Protein AF-A0A3D0Q0E8-F1 (afdb_monomer)

pLDDT: mean 88.43, std 12.88, range [45.22, 97.94]

Mean predicted aligned error: 5.81 Å

Foldseek 3Di:
DDCVVVVQWDKAWDQDPVRAIWIWIWHADPVGIDIDIGHPVRVVVVVVVVVVVVVVVVVVVVVD

Secondary structure (DSSP, 8-state):
--TTTTTSEEEEEEE-TTS-EEEEEEEEETTEEEEEEE-HHHHHHHHHHHHHHHHHHHHHHHT-

Sequence (64 aa):
MSWMDDGGFEIKAFTSKDGTPMARMNFRTSTGQYGITLSKTDVQRIRRECAMVLKEINQKKEQQ

Structure (mmCIF, N/CA/C/O backbone):
data_AF-A0A3D0Q0E8-F1
#
_entry.id   AF-A0A3D0Q0E8-F1
#
loop_
_atom_site.group_PDB
_atom_site.id
_atom_site.type_symbol
_atom_site.label_atom_id
_atom_site.label_alt_id
_atom_site.label_comp_id
_atom_site.label_asym_id
_atom_site.label_entity_id
_atom_site.label_seq_id
_atom_site.pdbx_PDB_ins_code
_atom_site.Cartn_x
_atom_site.Cartn_y
_atom_site.Cartn_z
_atom_site.occupancy
_atom_site.B_iso_or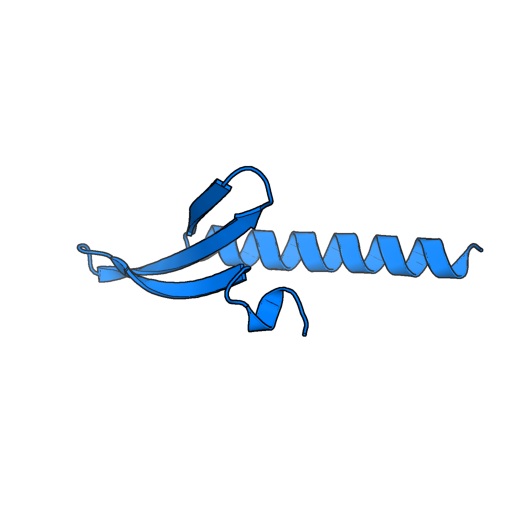_equiv
_atom_site.auth_seq_id
_atom_site.auth_comp_id
_atom_site.auth_asym_id
_atom_site.auth_atom_id
_atom_site.pdbx_PDB_model_num
ATOM 1 N N . MET A 1 1 ? 0.127 5.750 -21.776 1.00 45.22 1 MET A N 1
ATOM 2 C CA . MET A 1 1 ? -0.659 5.896 -20.533 1.00 45.22 1 MET A CA 1
ATOM 3 C C . MET A 1 1 ? 0.031 5.071 -19.469 1.00 45.22 1 MET A C 1
ATOM 5 O O . MET A 1 1 ? 0.548 4.009 -19.808 1.00 45.22 1 MET A O 1
ATOM 9 N N . SER A 1 2 ? 0.195 5.605 -18.259 1.00 58.47 2 SER A N 1
ATOM 10 C CA . SER A 1 2 ? 0.854 4.860 -17.187 1.00 58.47 2 SER A CA 1
ATOM 11 C C . SER A 1 2 ? -0.132 3.843 -16.611 1.00 58.47 2 SER A C 1
ATOM 13 O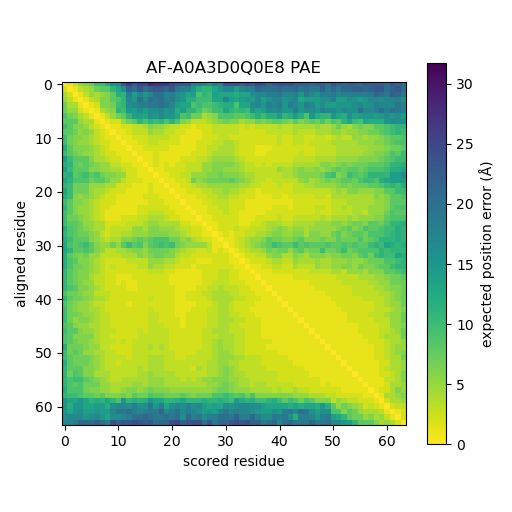 O . SER A 1 2 ? -1.328 4.096 -16.571 1.00 58.47 2 SER A O 1
ATOM 15 N N . TRP A 1 3 ? 0.354 2.708 -16.118 1.00 62.22 3 TRP A N 1
ATOM 16 C CA . TRP A 1 3 ? -0.457 1.709 -15.405 1.00 62.22 3 TRP A CA 1
ATOM 17 C C . TRP A 1 3 ? -1.287 2.275 -14.223 1.00 62.22 3 TRP A C 1
ATOM 19 O O . TRP A 1 3 ? -2.225 1.624 -13.762 1.00 62.22 3 TRP A O 1
ATOM 29 N N . MET A 1 4 ? -0.949 3.480 -13.739 1.00 60.09 4 MET A N 1
ATOM 30 C CA . MET A 1 4 ? -1.715 4.222 -12.734 1.00 60.09 4 MET A CA 1
ATOM 31 C C . MET A 1 4 ? -2.950 4.927 -13.319 1.00 60.09 4 MET A C 1
ATOM 33 O O . MET A 1 4 ? -3.940 5.072 -12.608 1.00 60.09 4 MET A O 1
ATOM 37 N N . ASP A 1 5 ? -2.928 5.318 -14.597 1.00 66.69 5 ASP A N 1
ATOM 38 C CA . ASP A 1 5 ? -4.029 6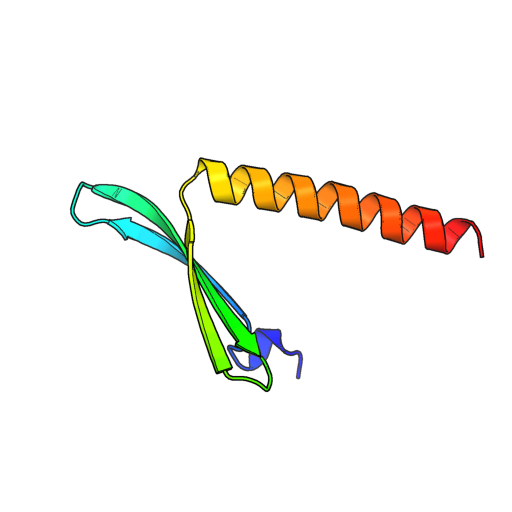.042 -15.254 1.00 66.69 5 ASP A CA 1
ATOM 39 C C . ASP A 1 5 ? -5.181 5.105 -15.668 1.00 66.69 5 ASP A C 1
ATOM 41 O O . ASP A 1 5 ? -6.333 5.526 -15.736 1.00 66.69 5 ASP A O 1
ATOM 45 N N . ASP A 1 6 ? -4.892 3.813 -15.858 1.00 68.38 6 ASP A N 1
ATOM 46 C CA . ASP A 1 6 ? -5.871 2.793 -16.267 1.00 68.38 6 ASP A CA 1
ATOM 47 C C . ASP A 1 6 ? -6.637 2.178 -15.071 1.00 68.38 6 ASP A C 1
ATOM 49 O O . ASP A 1 6 ? -7.363 1.191 -15.215 1.00 68.38 6 ASP A O 1
ATOM 53 N N . GLY A 1 7 ? -6.443 2.710 -13.855 1.00 70.12 7 GLY A N 1
ATOM 54 C CA . GLY A 1 7 ? -7.031 2.166 -12.623 1.00 70.12 7 GLY A CA 1
ATOM 55 C C . GLY A 1 7 ? -6.426 0.825 -12.186 1.00 70.12 7 GLY A C 1
ATOM 56 O O . GLY A 1 7 ? -7.017 0.102 -11.383 1.00 70.12 7 GLY A O 1
ATOM 57 N N . GLY A 1 8 ? -5.246 0.477 -12.712 1.00 80.88 8 GLY A N 1
ATOM 58 C CA . GLY A 1 8 ? -4.531 -0.759 -12.393 1.00 80.88 8 GLY A CA 1
ATOM 59 C C . GLY A 1 8 ? -3.947 -0.791 -10.981 1.00 80.88 8 GLY A C 1
ATOM 60 O O . GLY A 1 8 ? -3.592 -1.864 -10.499 1.00 80.88 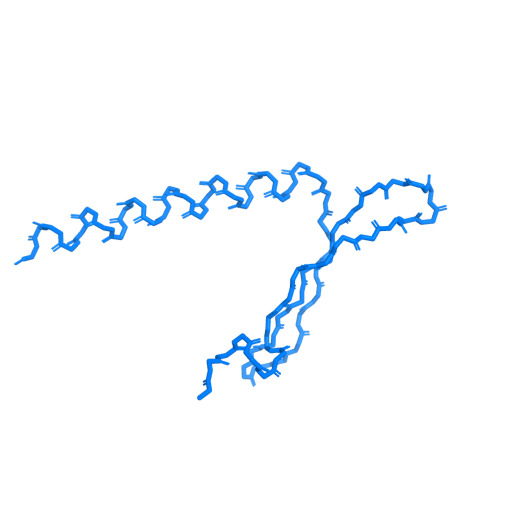8 GLY A O 1
ATOM 61 N N . PHE A 1 9 ? -3.875 0.353 -10.299 1.00 86.81 9 PHE A N 1
ATOM 62 C CA . PHE A 1 9 ? -3.410 0.471 -8.923 1.00 86.81 9 PHE A CA 1
ATOM 63 C C . PHE A 1 9 ? -4.090 1.637 -8.207 1.00 86.81 9 PHE A C 1
ATOM 65 O O . PHE A 1 9 ? -4.152 2.743 -8.734 1.00 86.81 9 PHE A O 1
ATOM 72 N N . GLU A 1 10 ? -4.549 1.411 -6.979 1.00 89.81 10 GLU A N 1
ATOM 73 C CA . GLU A 1 10 ? -5.155 2.442 -6.144 1.00 89.81 10 GLU A CA 1
ATOM 74 C C . GLU A 1 10 ? -4.968 2.143 -4.654 1.00 89.81 10 GLU A C 1
ATOM 76 O O . GLU A 1 10 ? -5.111 1.001 -4.222 1.00 89.81 10 GLU A O 1
ATOM 81 N N . ILE A 1 11 ? -4.726 3.180 -3.846 1.00 92.50 11 ILE A N 1
ATOM 82 C CA . ILE A 1 11 ? -4.857 3.114 -2.385 1.00 92.50 11 ILE A CA 1
ATOM 83 C C . ILE A 1 11 ? -5.807 4.221 -1.930 1.00 92.50 11 ILE A C 1
ATOM 85 O O . ILE A 1 11 ? -5.523 5.401 -2.130 1.00 92.50 11 ILE A O 1
ATOM 89 N N . LYS A 1 12 ? -6.919 3.851 -1.289 1.00 94.06 12 LYS A N 1
ATOM 90 C CA . LYS A 1 12 ? -7.923 4.797 -0.775 1.00 94.06 12 LYS A CA 1
ATOM 91 C C . LYS A 1 12 ? -8.219 4.575 0.698 1.00 94.06 12 LYS A C 1
ATOM 93 O O . LYS A 1 12 ? -8.393 3.440 1.133 1.00 94.06 12 LYS A O 1
ATOM 98 N N . ALA A 1 13 ? -8.314 5.664 1.453 1.00 97.00 13 ALA A N 1
ATOM 99 C CA . ALA A 1 13 ? -8.778 5.625 2.833 1.00 97.00 13 ALA A CA 1
ATOM 100 C C . ALA A 1 13 ? -10.294 5.384 2.892 1.00 97.00 13 ALA A C 1
ATOM 102 O O . ALA A 1 13 ? -11.039 5.852 2.031 1.00 97.00 1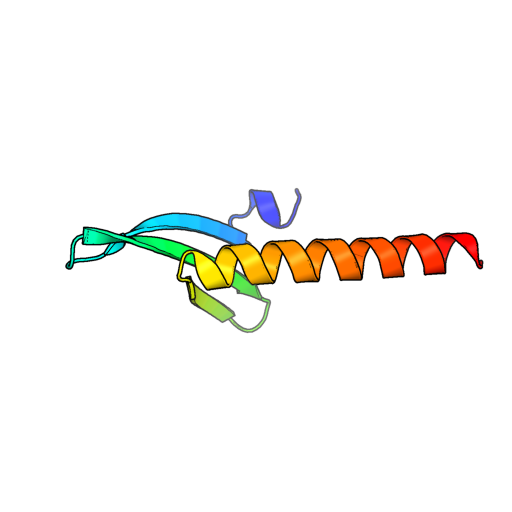3 ALA A O 1
ATOM 103 N N . PHE A 1 14 ? -10.746 4.672 3.918 1.00 95.69 14 PHE A N 1
ATOM 104 C CA . PHE A 1 14 ? -12.159 4.487 4.228 1.00 95.69 14 PHE A CA 1
ATOM 105 C C . PHE A 1 14 ? -12.348 4.279 5.733 1.00 95.69 14 PHE A C 1
ATOM 107 O O . PHE A 1 14 ? -11.405 3.937 6.447 1.00 95.69 14 PHE A O 1
ATOM 114 N N . THR A 1 15 ? -13.575 4.455 6.212 1.00 96.81 15 THR A N 1
ATOM 115 C CA . THR A 1 15 ? -13.945 4.161 7.601 1.00 96.81 15 THR A CA 1
ATOM 116 C C . THR A 1 15 ? -14.638 2.804 7.648 1.00 96.81 15 THR A C 1
ATOM 118 O O . THR A 1 15 ? -15.613 2.587 6.924 1.00 96.81 15 THR A O 1
ATOM 121 N N . SER A 1 16 ? -14.135 1.864 8.448 1.00 94.00 16 SER A N 1
ATOM 122 C CA . SER A 1 16 ? -14.788 0.564 8.637 1.00 94.00 16 SER A CA 1
ATOM 123 C C . SER A 1 16 ? -16.056 0.681 9.490 1.00 94.00 16 SER A C 1
ATOM 125 O O . SER A 1 16 ? -16.359 1.729 10.056 1.00 94.00 16 SER A O 1
ATOM 127 N N . LYS A 1 17 ? -16.843 -0.402 9.559 1.00 93.44 17 LYS A N 1
ATOM 128 C CA . LYS A 1 17 ? -18.151 -0.418 10.245 1.00 93.44 17 LYS A CA 1
ATOM 129 C C . LYS A 1 17 ? -18.074 -0.081 11.741 1.00 93.44 17 LYS A C 1
ATOM 131 O O . LYS A 1 17 ? -19.051 0.390 12.304 1.00 93.44 17 LYS A O 1
ATOM 136 N N . ASP A 1 18 ? -16.931 -0.336 12.360 1.00 95.19 18 ASP A N 1
ATOM 137 C CA . ASP A 1 18 ? -16.590 -0.024 13.751 1.00 95.19 18 ASP A CA 1
ATOM 138 C C . ASP A 1 18 ? -16.044 1.408 13.943 1.00 95.19 18 ASP A C 1
ATOM 140 O O . ASP A 1 18 ? -15.697 1.785 15.056 1.00 95.19 18 ASP A O 1
ATOM 144 N N . GLY A 1 19 ? -15.957 2.217 12.881 1.00 94.69 19 GLY A N 1
ATOM 145 C CA . GLY A 1 19 ? -15.438 3.586 12.936 1.00 94.69 19 GLY A CA 1
ATOM 146 C C . GLY A 1 19 ? -13.920 3.695 12.781 1.00 94.69 19 GLY A C 1
ATOM 147 O O . GLY A 1 19 ? -13.391 4.808 12.762 1.00 94.69 19 GLY A O 1
ATOM 148 N N . THR A 1 20 ? -13.207 2.576 12.638 1.00 94.94 20 THR A N 1
ATOM 149 C CA . THR A 1 20 ? -11.747 2.595 12.515 1.00 94.94 20 THR A CA 1
ATOM 150 C C . THR A 1 20 ? -11.324 3.132 11.134 1.00 94.94 20 THR A C 1
ATOM 152 O O . THR A 1 20 ? -11.830 2.679 10.104 1.00 94.94 20 THR A O 1
ATOM 155 N N . PRO A 1 21 ? -10.397 4.107 11.055 1.00 95.75 21 PRO A N 1
ATOM 156 C CA . PRO A 1 21 ? -9.854 4.563 9.780 1.00 95.75 21 PRO A CA 1
ATOM 157 C C . PRO A 1 21 ? -8.885 3.522 9.206 1.00 95.75 21 PRO A C 1
ATOM 159 O O . PRO A 1 21 ? -7.878 3.167 9.824 1.00 95.75 21 PRO A O 1
ATOM 162 N N . MET A 1 22 ? -9.178 3.069 7.992 1.00 97.62 22 MET A N 1
ATOM 163 C CA . MET A 1 22 ? -8.465 2.013 7.275 1.00 97.62 22 MET A CA 1
ATOM 164 C C . MET A 1 22 ? -8.110 2.493 5.863 1.00 97.62 22 MET A C 1
ATOM 166 O O . MET A 1 22 ? -8.563 3.544 5.407 1.00 97.62 22 MET A O 1
ATOM 170 N N . ALA A 1 23 ? -7.307 1.718 5.142 1.00 97.38 23 ALA A N 1
ATOM 171 C CA . ALA A 1 23 ? -7.068 1.930 3.720 1.00 97.38 23 ALA A CA 1
ATOM 172 C C . ALA A 1 23 ? -7.340 0.652 2.929 1.00 97.38 23 ALA A C 1
ATOM 174 O O . ALA A 1 23 ? -7.154 -0.454 3.429 1.00 97.38 23 ALA A O 1
ATOM 175 N N . ARG A 1 24 ? -7.784 0.791 1.683 1.00 95.62 24 ARG A N 1
ATOM 176 C CA . ARG A 1 24 ? -7.903 -0.312 0.735 1.00 95.62 24 ARG A CA 1
ATOM 177 C C . ARG A 1 24 ? -6.914 -0.096 -0.390 1.00 95.62 24 ARG A C 1
ATOM 179 O O . ARG A 1 24 ? -6.979 0.923 -1.070 1.00 95.62 24 ARG A O 1
ATOM 186 N N . MET A 1 25 ? -6.024 -1.060 -0.566 1.00 94.50 25 MET A N 1
ATOM 187 C CA . MET A 1 25 ? -5.105 -1.141 -1.689 1.00 94.50 25 MET A CA 1
ATOM 188 C C . MET A 1 25 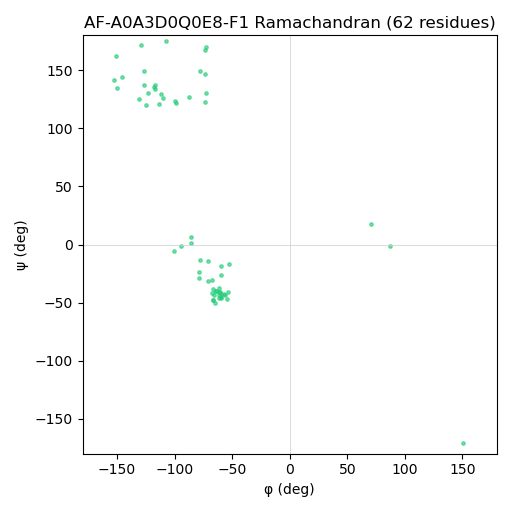? -5.684 -2.110 -2.712 1.00 94.50 25 MET A C 1
ATOM 190 O O . MET A 1 25 ? -5.931 -3.268 -2.384 1.00 94.50 25 MET A O 1
ATOM 194 N N . ASN A 1 26 ? -5.909 -1.645 -3.932 1.00 91.25 26 ASN A N 1
ATOM 195 C CA . ASN A 1 26 ? -6.324 -2.467 -5.055 1.00 91.25 26 ASN A CA 1
ATOM 196 C C . ASN A 1 26 ? -5.241 -2.424 -6.122 1.00 91.25 26 ASN A C 1
ATOM 198 O O . ASN A 1 26 ? -4.711 -1.358 -6.426 1.00 91.25 26 ASN A O 1
ATOM 202 N N . PHE A 1 27 ? -4.933 -3.570 -6.709 1.00 89.31 27 PHE A N 1
ATOM 203 C CA . PHE A 1 27 ? -4.077 -3.626 -7.881 1.00 89.31 27 PHE A CA 1
ATOM 204 C C . PHE A 1 27 ? -4.511 -4.752 -8.808 1.00 89.31 27 PHE A C 1
ATOM 206 O O . PHE A 1 27 ? -4.976 -5.808 -8.372 1.00 89.31 27 PHE A O 1
ATOM 213 N N . ARG A 1 28 ? -4.387 -4.510 -10.106 1.00 86.88 28 ARG A N 1
ATOM 214 C CA . ARG A 1 28 ? -4.692 -5.461 -11.165 1.00 86.88 28 ARG A CA 1
ATOM 215 C C . ARG A 1 28 ? -3.386 -5.896 -11.809 1.00 86.88 28 ARG A C 1
ATOM 217 O O . ARG A 1 28 ? -2.590 -5.071 -12.244 1.00 86.88 28 ARG A O 1
ATOM 224 N N . THR A 1 29 ? -3.176 -7.199 -11.866 1.00 83.75 29 THR A N 1
ATOM 225 C CA . THR A 1 29 ? -2.102 -7.829 -12.632 1.00 83.75 29 THR A CA 1
ATOM 226 C C . THR A 1 29 ? -2.705 -8.522 -13.855 1.00 83.75 29 THR A C 1
ATOM 228 O O . THR A 1 29 ? -3.927 -8.610 -14.001 1.00 83.75 29 THR A O 1
ATOM 231 N N . SER A 1 30 ? -1.857 -9.075 -14.724 1.00 83.38 30 SER A N 1
ATOM 232 C CA . SER A 1 30 ? -2.294 -9.934 -15.833 1.00 83.38 30 SER A CA 1
ATOM 233 C C . SER A 1 30 ? -3.055 -11.186 -15.377 1.00 83.38 30 SER A C 1
ATOM 235 O O . SER A 1 30 ? -3.771 -11.786 -16.172 1.00 83.38 30 SER A O 1
ATOM 237 N N . THR A 1 31 ? -2.919 -11.578 -14.107 1.00 84.75 31 THR A N 1
ATOM 238 C CA . THR A 1 31 ? -3.527 -12.785 -13.534 1.00 84.75 31 THR A CA 1
ATOM 239 C C . THR A 1 31 ? -4.786 -12.506 -12.717 1.00 84.75 31 THR A C 1
ATOM 241 O O . THR A 1 31 ? -5.432 -13.451 -12.273 1.00 84.75 31 THR A O 1
ATOM 244 N N . GLY A 1 32 ? -5.158 -11.241 -12.501 1.00 86.62 32 GLY A N 1
ATOM 245 C CA . GLY A 1 32 ? -6.385 -10.900 -11.786 1.00 86.62 32 GLY A CA 1
ATOM 246 C C . GLY A 1 32 ? -6.326 -9.582 -11.027 1.00 86.62 32 GLY A C 1
ATOM 247 O O . GLY A 1 32 ? -5.402 -8.784 -11.168 1.00 86.62 32 GLY A O 1
ATOM 248 N N . GLN A 1 33 ? -7.355 -9.352 -10.215 1.00 89.31 33 GLN A N 1
ATOM 249 C CA . GLN A 1 33 ? -7.478 -8.174 -9.365 1.00 89.31 33 GLN A CA 1
ATOM 250 C C . GLN A 1 33 ? -7.370 -8.575 -7.896 1.00 89.31 33 GLN A C 1
ATOM 252 O O . GLN A 1 33 ? -8.089 -9.456 -7.428 1.00 89.31 33 GLN A O 1
ATOM 257 N N . TYR A 1 34 ? -6.498 -7.886 -7.170 1.00 90.38 34 TYR A N 1
ATOM 258 C CA . TYR A 1 34 ? -6.210 -8.130 -5.765 1.00 90.38 34 TYR A CA 1
ATOM 259 C C . TYR A 1 34 ? -6.589 -6.895 -4.955 1.00 90.38 34 TYR A C 1
ATOM 261 O O . TYR A 1 34 ? -6.295 -5.767 -5.350 1.00 90.38 34 TYR A O 1
ATOM 269 N N . GLY A 1 35 ? -7.262 -7.114 -3.826 1.00 92.44 35 GLY A N 1
ATOM 270 C CA . GLY A 1 35 ? -7.682 -6.062 -2.908 1.00 92.44 35 GLY A CA 1
ATOM 271 C C . GLY A 1 35 ? -7.290 -6.416 -1.481 1.00 92.44 35 GLY A C 1
ATOM 272 O O . GLY A 1 35 ? -7.668 -7.477 -0.990 1.00 92.44 35 GLY A O 1
ATOM 273 N N . ILE A 1 36 ? -6.560 -5.526 -0.815 1.00 94.94 36 ILE A N 1
ATOM 274 C CA . ILE A 1 36 ? -6.058 -5.714 0.548 1.00 94.94 36 ILE A CA 1
ATOM 275 C C . ILE A 1 36 ? -6.563 -4.566 1.421 1.00 94.94 36 ILE A C 1
ATOM 277 O O . ILE A 1 36 ? -6.431 -3.394 1.065 1.00 94.94 36 ILE A O 1
ATOM 281 N N . THR A 1 37 ? -7.136 -4.908 2.573 1.00 96.88 37 THR A N 1
ATOM 282 C CA . THR A 1 37 ? -7.466 -3.939 3.621 1.00 96.88 37 THR A CA 1
ATOM 283 C C . THR A 1 37 ? -6.252 -3.757 4.522 1.00 96.88 37 THR A C 1
ATOM 285 O O . THR A 1 37 ? -5.704 -4.729 5.034 1.00 96.88 37 THR A O 1
ATOM 288 N N . LEU A 1 38 ? -5.845 -2.511 4.715 1.00 97.06 38 LEU A N 1
ATOM 289 C CA . LEU A 1 38 ? -4.660 -2.110 5.453 1.00 97.06 38 LEU A CA 1
ATOM 290 C C . LEU A 1 38 ? -5.078 -1.291 6.670 1.00 97.06 38 LEU A C 1
ATOM 292 O O . LEU A 1 38 ? -5.873 -0.352 6.559 1.00 97.06 38 LEU A O 1
ATOM 296 N N . SER A 1 39 ? -4.501 -1.611 7.823 1.00 97.06 39 SER A N 1
ATOM 297 C CA . SER A 1 39 ? -4.543 -0.716 8.975 1.00 97.06 39 SER A CA 1
ATOM 298 C C . SER A 1 39 ? -3.608 0.478 8.764 1.00 97.06 39 SER A C 1
ATOM 300 O O . SER A 1 39 ? -2.724 0.473 7.900 1.00 97.06 39 SER A O 1
ATOM 302 N N . LYS A 1 40 ? -3.733 1.499 9.618 1.00 95.50 40 LYS A N 1
ATOM 303 C CA . LYS A 1 40 ? -2.780 2.619 9.658 1.00 95.50 40 LYS A CA 1
ATOM 304 C C . LYS A 1 40 ? -1.329 2.141 9.812 1.00 95.50 40 LYS A C 1
ATOM 306 O O . LYS A 1 40 ? -0.438 2.680 9.155 1.00 95.50 40 LYS A O 1
ATOM 311 N N . THR A 1 41 ? -1.095 1.134 10.652 1.00 97.19 41 THR A N 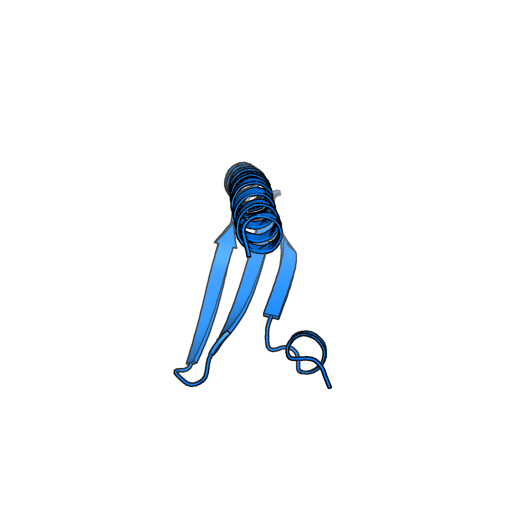1
ATOM 312 C CA . THR A 1 41 ? 0.243 0.578 10.888 1.00 97.19 41 THR A CA 1
ATOM 313 C C . THR A 1 41 ? 0.788 -0.113 9.640 1.00 97.19 41 THR A C 1
ATOM 315 O O . THR A 1 41 ? 1.967 0.048 9.325 1.00 97.19 41 THR A O 1
ATOM 318 N N . ASP A 1 42 ? -0.054 -0.817 8.881 1.00 97.31 42 ASP A N 1
ATOM 319 C CA . ASP A 1 42 ? 0.365 -1.471 7.635 1.00 97.31 42 ASP A CA 1
ATOM 320 C C . ASP A 1 42 ? 0.773 -0.443 6.579 1.00 97.31 42 ASP A C 1
ATOM 322 O O . ASP A 1 42 ? 1.836 -0.569 5.976 1.00 97.31 42 ASP A O 1
ATOM 326 N N . VAL A 1 43 ? -0.000 0.638 6.423 1.00 95.75 43 VAL A N 1
ATOM 327 C CA . VAL A 1 43 ? 0.344 1.739 5.505 1.00 95.75 43 VAL A CA 1
ATOM 328 C C . VAL A 1 43 ? 1.686 2.375 5.884 1.00 95.75 43 VAL A C 1
ATOM 330 O O . VAL A 1 43 ? 2.522 2.642 5.019 1.00 95.75 43 VAL A O 1
ATOM 333 N N . GLN A 1 44 ? 1.929 2.596 7.178 1.00 96.94 44 GLN A N 1
ATOM 334 C CA . GLN A 1 44 ? 3.202 3.142 7.656 1.00 96.94 44 GLN A CA 1
ATOM 335 C C . GLN A 1 44 ? 4.382 2.204 7.377 1.00 96.94 44 GLN A C 1
ATOM 337 O O . GLN A 1 44 ? 5.452 2.681 6.988 1.00 96.94 44 GLN A O 1
ATOM 342 N N . ARG A 1 45 ? 4.194 0.890 7.549 1.00 97.06 45 ARG A N 1
ATOM 343 C CA . ARG A 1 45 ? 5.205 -0.126 7.227 1.00 97.06 45 ARG A CA 1
ATOM 344 C C . ARG A 1 45 ? 5.498 -0.159 5.733 1.00 97.06 45 ARG A C 1
ATOM 346 O O . ARG A 1 45 ? 6.657 -0.016 5.366 1.00 97.06 45 ARG A O 1
ATOM 353 N N . ILE A 1 46 ? 4.470 -0.229 4.886 1.00 95.19 46 ILE A N 1
ATOM 354 C CA . ILE A 1 46 ? 4.618 -0.207 3.422 1.00 95.19 46 ILE A CA 1
ATOM 355 C C . ILE A 1 46 ? 5.413 1.025 2.986 1.00 95.19 46 ILE A C 1
ATOM 357 O O . ILE A 1 46 ? 6.382 0.900 2.243 1.00 95.19 46 ILE A O 1
ATOM 361 N N . ARG A 1 47 ? 5.079 2.210 3.514 1.00 96.00 47 ARG A N 1
ATOM 362 C CA . ARG A 1 47 ? 5.827 3.442 3.217 1.00 96.00 47 ARG A CA 1
ATOM 363 C C . ARG A 1 47 ? 7.316 3.310 3.547 1.00 96.00 47 ARG A C 1
ATOM 365 O O . ARG A 1 47 ? 8.153 3.777 2.778 1.00 96.00 47 ARG A O 1
ATOM 372 N N . ARG A 1 48 ? 7.649 2.713 4.696 1.00 97.69 48 ARG A N 1
ATOM 373 C CA . ARG A 1 48 ? 9.040 2.511 5.1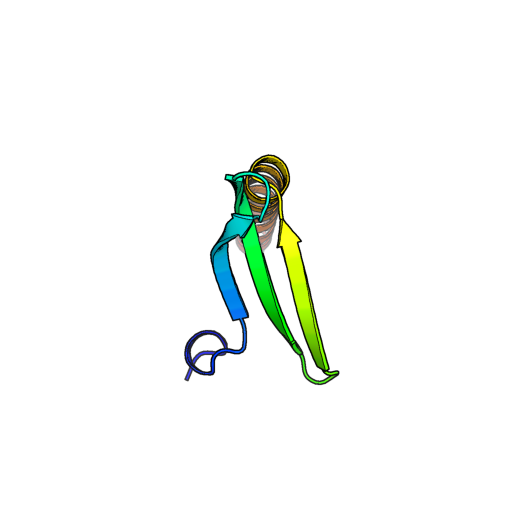22 1.00 97.69 48 ARG A CA 1
ATOM 374 C C 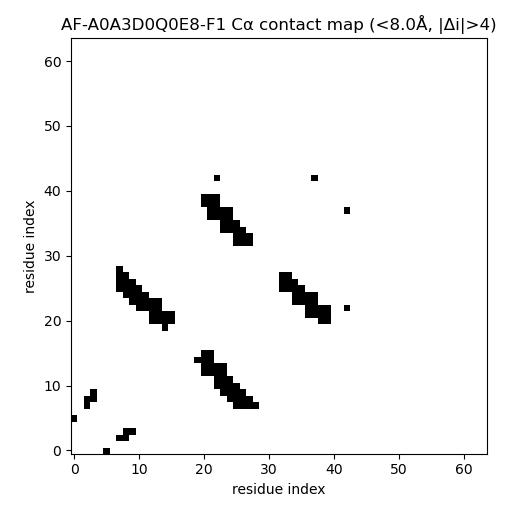. ARG A 1 48 ? 9.770 1.534 4.201 1.00 97.69 48 ARG A C 1
ATOM 376 O O . ARG A 1 48 ? 10.864 1.863 3.757 1.00 97.69 48 ARG A O 1
ATOM 383 N N . GLU A 1 49 ? 9.165 0.392 3.892 1.00 97.94 49 GLU A N 1
ATOM 384 C CA . GLU A 1 49 ? 9.746 -0.608 2.987 1.00 97.94 49 GLU A CA 1
ATOM 385 C C . GLU A 1 49 ? 9.994 -0.021 1.595 1.00 97.94 49 GLU A C 1
ATOM 387 O O . GLU A 1 49 ? 11.101 -0.124 1.071 1.00 97.94 49 GLU A O 1
ATOM 392 N N . CYS A 1 50 ? 9.018 0.701 1.032 1.00 96.44 50 CYS A N 1
ATOM 393 C CA . CYS A 1 50 ? 9.186 1.380 -0.253 1.00 96.44 50 CYS A CA 1
ATOM 394 C C . CYS A 1 50 ? 10.365 2.363 -0.235 1.00 96.44 50 CYS A C 1
ATOM 396 O O . CYS A 1 50 ? 11.144 2.398 -1.184 1.00 96.44 50 CYS A O 1
ATOM 398 N N . ALA A 1 51 ? 10.526 3.144 0.838 1.00 97.44 51 ALA A N 1
ATOM 399 C CA . ALA A 1 51 ? 11.642 4.080 0.961 1.00 97.44 51 ALA A CA 1
ATOM 400 C C . ALA A 1 51 ? 13.005 3.365 1.021 1.00 97.44 51 ALA A C 1
ATOM 402 O O . ALA A 1 51 ? 13.966 3.832 0.408 1.00 97.44 51 ALA A O 1
ATOM 403 N N . MET A 1 52 ? 13.093 2.234 1.729 1.00 97.25 52 MET A N 1
ATOM 404 C CA . MET A 1 52 ? 14.322 1.435 1.801 1.00 97.25 52 MET A CA 1
ATOM 405 C C . MET A 1 52 ? 14.669 0.820 0.443 1.00 97.25 52 MET A C 1
ATOM 407 O O . MET A 1 52 ? 15.785 1.004 -0.035 1.00 97.25 52 MET A O 1
ATOM 411 N N . VAL A 1 53 ? 13.698 0.200 -0.230 1.00 97.69 53 VAL A N 1
ATOM 412 C CA . VAL A 1 53 ? 13.895 -0.395 -1.562 1.00 97.69 53 VAL A CA 1
ATOM 413 C C . VAL A 1 53 ? 14.308 0.660 -2.592 1.00 97.69 53 VAL A C 1
ATOM 415 O O . VAL A 1 53 ? 15.216 0.424 -3.384 1.00 97.69 53 VAL A O 1
ATOM 418 N N . LEU A 1 54 ? 13.705 1.853 -2.568 1.00 97.12 54 LEU A N 1
ATOM 419 C CA . LEU A 1 54 ? 14.111 2.953 -3.451 1.00 97.12 54 LEU A CA 1
ATOM 420 C C . LEU A 1 54 ? 15.563 3.381 -3.214 1.00 97.12 54 LEU A C 1
ATOM 422 O O . LEU A 1 54 ? 16.298 3.617 -4.174 1.00 97.12 54 LEU A O 1
ATOM 426 N N . LYS A 1 55 ? 15.992 3.450 -1.948 1.00 96.25 55 LYS A N 1
ATOM 427 C CA . LYS A 1 55 ? 17.385 3.749 -1.603 1.00 96.25 55 LYS A CA 1
ATOM 428 C C . LYS A 1 55 ? 18.331 2.688 -2.167 1.00 96.25 55 LYS A C 1
ATOM 430 O O . LYS A 1 55 ? 19.327 3.050 -2.786 1.00 96.25 55 LYS A O 1
ATOM 435 N N . GLU A 1 56 ? 18.005 1.407 -2.008 1.00 96.62 56 GLU A N 1
ATOM 436 C CA . GLU A 1 56 ? 18.806 0.305 -2.557 1.00 96.62 56 GLU A CA 1
ATOM 437 C C . GLU A 1 56 ? 18.896 0.353 -4.087 1.00 96.62 56 GLU A C 1
ATOM 439 O O . GLU A 1 56 ? 19.977 0.180 -4.648 1.00 96.62 56 GLU A O 1
ATOM 444 N N . ILE A 1 57 ? 17.780 0.619 -4.776 1.00 96.38 57 ILE A N 1
ATOM 445 C CA . ILE A 1 57 ? 17.749 0.745 -6.241 1.00 96.38 57 ILE A CA 1
ATOM 446 C C . ILE A 1 57 ? 18.671 1.874 -6.708 1.00 96.38 57 ILE A C 1
ATOM 448 O O . ILE A 1 57 ? 19.428 1.689 -7.659 1.00 96.38 57 ILE A O 1
ATOM 452 N N . ASN A 1 58 ? 18.626 3.032 -6.049 1.00 94.38 58 ASN A N 1
ATOM 453 C CA . ASN A 1 58 ? 19.452 4.177 -6.428 1.00 94.38 58 ASN A CA 1
ATOM 454 C C . ASN A 1 58 ? 20.941 3.915 -6.171 1.00 94.38 58 ASN A C 1
ATOM 456 O O . ASN A 1 58 ? 21.758 4.174 -7.047 1.00 94.38 58 ASN A O 1
ATOM 460 N N . GLN A 1 59 ? 21.287 3.303 -5.037 1.00 93.56 59 GLN A N 1
ATOM 461 C CA . GLN A 1 59 ? 22.670 2.917 -4.739 1.00 93.56 59 GLN A CA 1
ATOM 462 C C . GLN A 1 59 ? 23.232 1.917 -5.755 1.00 93.56 59 GLN A C 1
ATOM 464 O O . GLN A 1 59 ? 24.397 2.010 -6.129 1.00 93.56 59 GLN A O 1
ATOM 469 N N . LYS A 1 60 ? 22.409 0.976 -6.236 1.00 89.12 60 LYS A N 1
ATOM 470 C CA . LYS A 1 60 ? 22.817 0.033 -7.289 1.00 89.12 60 LYS A CA 1
ATOM 471 C C . LYS A 1 60 ? 23.053 0.712 -8.638 1.00 89.12 60 LYS A C 1
ATOM 473 O O . LYS A 1 60 ? 23.892 0.237 -9.394 1.00 89.12 60 LYS A O 1
ATOM 478 N N . LYS A 1 61 ? 22.338 1.799 -8.943 1.00 78.50 61 LYS A N 1
ATOM 479 C CA . LYS A 1 61 ? 22.555 2.579 -10.172 1.00 78.50 61 LYS A CA 1
ATOM 480 C C . LYS A 1 61 ? 23.858 3.375 -10.149 1.00 78.50 61 LYS A C 1
ATOM 482 O O . LYS A 1 61 ? 24.436 3.569 -11.202 1.00 78.50 61 LYS A O 1
ATOM 487 N N . GLU A 1 62 ? 24.310 3.823 -8.981 1.00 69.44 62 GLU A N 1
ATOM 488 C CA . GLU A 1 62 ? 25.556 4.596 -8.826 1.00 69.44 62 GLU A CA 1
ATOM 489 C C . GLU A 1 62 ? 26.825 3.724 -8.868 1.00 69.44 62 GLU A C 1
ATOM 491 O O . GLU A 1 62 ? 27.931 4.245 -8.980 1.00 69.44 62 GLU A O 1
ATOM 496 N N . GLN A 1 63 ? 26.677 2.401 -8.757 1.00 59.53 63 GLN A N 1
ATOM 497 C CA . GLN A 1 63 ? 27.776 1.428 -8.828 1.00 59.53 63 GLN A CA 1
ATOM 498 C C . GLN A 1 63 ? 27.979 0.840 -10.239 1.00 59.53 63 GLN A C 1
ATOM 500 O O . GLN A 1 63 ? 28.867 0.005 -10.415 1.00 59.53 63 GLN A O 1
ATOM 505 N N . GLN A 1 64 ? 27.155 1.240 -11.215 1.00 51.34 64 GLN A N 1
ATOM 506 C CA . GLN A 1 64 ? 27.282 0.909 -12.642 1.00 51.34 64 GLN A CA 1
ATOM 507 C C . GLN A 1 64 ? 27.804 2.111 -13.422 1.00 51.34 64 GLN A C 1
ATOM 509 O O . GLN A 1 64 ? 28.582 1.871 -14.370 1.00 51.34 64 GLN A O 1
#

Radius of gyration: 15.23 Å; Cα contacts (8 Å, |Δi|>4): 66; chains: 1; bounding box: 46×19×34 Å

Solvent-accessible surface area (backbone atoms only — not comparable to full-atom values): 3823 Å² total; per-residue (Å²): 133,57,66,62,76,76,66,32,45,48,78,47,78,47,67,46,98,87,67,51,71,31,32,40,39,37,39,50,57,101,90,47,77,49,76,46,82,32,49,64,68,50,54,55,47,51,53,51,53,54,53,52,52,52,51,53,56,52,55,57,59,76,75,109

Nearest PDB structures (foldseek):
  5zfq-assembly1_A  TM=7.332E-01  e=9.329E-01  Geobacter sulfurreducens PCA
  8f6b-assembly1_E  TM=6.341E-01  e=6.546E-01  Mus musculus
  5fl3-assembly1_A  TM=6.852E-01  e=1.253E+00  Thermus thermophilus
  3jvv-assembly1_A-2  TM=6.284E-01  e=1.410E+00  Pseudomonas aeruginosa
  3jvu-assembly1_A-2  TM=6.260E-01  e=1.786E+00  Pseudomonas aeruginosa